Protein AF-A0A9X8VGK2-F1 (afdb_monomer_lite)

InterPro domains:
  IPR026869 Gamma-glutamyl-hercynylcysteine sulfoxide hydrolase EgtC-like [PF13230] (1-62)
  IPR029055 Nucleophile aminohydrolases, N-terminal [G3DSA:3.60.20.10] (1-62)
  IPR029055 Nucleophile aminohydrolases, N-terminal [SSF56235] (2-61)

Radius of gyration: 12.0 Å; chains: 1; bounding box: 25×22×31 Å

Structure (mmCIF, N/CA/C/O backbone):
data_AF-A0A9X8VGK2-F1
#
_entry.id   AF-A0A9X8VGK2-F1
#
loop_
_atom_site.group_PDB
_atom_site.id
_atom_site.type_symbol
_atom_site.label_atom_id
_atom_site.label_alt_id
_atom_site.label_comp_id
_atom_site.label_asym_id
_atom_site.label_entity_id
_atom_site.label_seq_id
_atom_site.pdbx_PDB_ins_code
_atom_site.Cartn_x
_atom_site.Cartn_y
_atom_site.Cartn_z
_atom_site.occupancy
_atom_site.B_iso_or_equiv
_atom_site.auth_seq_id
_atom_site.auth_comp_id
_atom_site.auth_asym_id
_atom_site.auth_atom_id
_atom_site.pdbx_PDB_model_num
ATOM 1 N N . MET A 1 1 ? 14.686 -2.924 -3.738 1.00 77.56 1 MET A N 1
ATOM 2 C CA . MET A 1 1 ? 14.451 -2.000 -2.603 1.00 77.56 1 MET A CA 1
ATOM 3 C C . MET A 1 1 ? 13.081 -1.378 -2.814 1.00 77.56 1 MET A C 1
ATOM 5 O O . MET A 1 1 ? 12.815 -0.987 -3.943 1.00 77.56 1 MET A O 1
ATOM 9 N N . CYS A 1 2 ? 12.203 -1.382 -1.811 1.00 89.50 2 CYS A N 1
ATOM 10 C CA . CYS A 1 2 ? 10.830 -0.877 -1.939 1.00 89.50 2 CYS A CA 1
ATOM 11 C C . CYS A 1 2 ? 10.767 0.634 -1.701 1.00 89.50 2 CYS A C 1
ATOM 13 O O . CYS A 1 2 ? 11.629 1.187 -1.019 1.00 89.50 2 CYS A O 1
ATOM 15 N N . GLU A 1 3 ? 9.717 1.272 -2.206 1.00 91.56 3 GLU A N 1
ATOM 16 C CA . GLU A 1 3 ? 9.347 2.629 -1.818 1.00 91.56 3 GLU A CA 1
ATOM 17 C C . GLU A 1 3 ? 8.224 2.587 -0.773 1.00 91.56 3 GLU A C 1
ATOM 19 O O . GLU A 1 3 ? 7.332 1.743 -0.855 1.00 91.56 3 GLU A O 1
ATOM 24 N N . LEU A 1 4 ? 8.282 3.474 0.225 1.00 93.44 4 LEU A N 1
ATOM 25 C CA . LEU A 1 4 ? 7.381 3.466 1.379 1.00 93.44 4 LEU A CA 1
ATOM 26 C C . LEU A 1 4 ? 6.617 4.791 1.500 1.00 93.44 4 LEU A C 1
ATOM 28 O O . LEU A 1 4 ? 7.161 5.861 1.236 1.00 93.44 4 LEU A O 1
ATOM 32 N N . LEU A 1 5 ? 5.365 4.707 1.954 1.00 92.88 5 LEU A N 1
ATOM 33 C CA . LEU A 1 5 ? 4.508 5.843 2.294 1.00 92.88 5 LEU A CA 1
ATOM 34 C C . LEU A 1 5 ? 3.823 5.568 3.636 1.00 92.88 5 LEU A C 1
ATOM 36 O O . LEU A 1 5 ? 3.269 4.490 3.839 1.00 92.88 5 LEU A O 1
ATOM 40 N N . GLY A 1 6 ? 3.832 6.558 4.527 1.00 93.31 6 GLY A N 1
ATOM 41 C CA . GLY A 1 6 ? 3.100 6.537 5.791 1.00 93.31 6 GLY A CA 1
ATOM 42 C C . GLY A 1 6 ? 2.445 7.890 6.049 1.00 93.31 6 GLY A C 1
ATOM 43 O O . GLY A 1 6 ? 3.008 8.927 5.704 1.00 93.31 6 GLY A O 1
ATOM 44 N N . MET A 1 7 ? 1.252 7.877 6.639 1.00 93.81 7 MET A N 1
ATOM 45 C CA . MET A 1 7 ? 0.494 9.080 6.975 1.00 93.81 7 MET A CA 1
ATOM 46 C C . MET A 1 7 ? -0.050 8.961 8.398 1.00 93.81 7 MET A C 1
ATOM 48 O O . MET A 1 7 ? -0.586 7.921 8.771 1.00 93.81 7 MET A O 1
ATOM 52 N N . SER A 1 8 ? 0.079 10.034 9.175 1.00 92.69 8 SER A N 1
ATOM 53 C CA . SER A 1 8 ? -0.489 10.162 10.517 1.00 92.69 8 SER A CA 1
ATOM 54 C C . SER A 1 8 ? -1.184 11.513 10.616 1.00 92.69 8 SER A C 1
ATOM 56 O O . SER A 1 8 ? -0.580 12.537 10.304 1.00 92.69 8 SER A O 1
ATOM 58 N N . ALA A 1 9 ? -2.445 11.517 11.039 1.00 91.25 9 ALA A N 1
ATOM 59 C CA . ALA A 1 9 ? -3.266 12.715 11.166 1.00 91.25 9 ALA A CA 1
ATOM 60 C C . ALA A 1 9 ? -4.125 12.635 12.435 1.00 91.25 9 ALA A C 1
ATOM 62 O O . ALA A 1 9 ? -4.444 11.547 12.908 1.00 91.25 9 ALA A O 1
ATOM 63 N N . ASN A 1 10 ? -4.492 13.790 12.992 1.00 92.38 10 ASN A N 1
ATOM 64 C CA . ASN A 1 10 ? -5.332 13.896 14.193 1.00 92.38 10 ASN A CA 1
ATOM 65 C C . ASN A 1 10 ? -6.842 13.825 13.896 1.00 92.38 10 ASN A C 1
ATOM 67 O O . ASN A 1 10 ? -7.647 13.784 14.823 1.00 92.38 10 ASN A O 1
ATOM 71 N N . VAL A 1 11 ? -7.219 13.824 12.618 1.00 90.19 11 VAL A N 1
ATOM 72 C CA . VAL A 1 11 ? -8.590 13.675 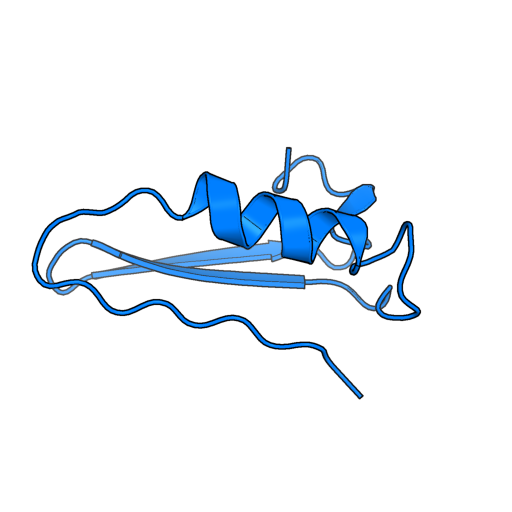12.123 1.00 90.19 11 VAL A CA 1
ATOM 73 C C . VAL A 1 11 ? -8.599 12.683 10.955 1.00 90.19 11 VAL A C 1
ATOM 75 O O . VAL A 1 11 ? -7.549 12.475 10.339 1.00 90.19 11 VAL A O 1
ATOM 78 N N . PRO A 1 12 ? -9.748 12.061 10.631 1.00 88.12 12 PRO A N 1
ATOM 79 C CA . PRO A 1 12 ? -9.876 11.238 9.432 1.00 88.12 12 PRO A CA 1
ATOM 80 C C . PRO A 1 12 ? -9.518 12.046 8.176 1.00 88.12 12 PRO A C 1
ATOM 82 O O . PRO A 1 12 ? -10.210 13.001 7.827 1.00 88.12 12 PRO A O 1
ATOM 85 N N . THR A 1 13 ? -8.426 11.657 7.516 1.00 88.00 13 THR A N 1
ATOM 86 C CA . THR A 1 13 ? -7.858 12.357 6.358 1.00 88.00 13 THR A CA 1
ATOM 87 C C . THR A 1 13 ? -7.758 11.401 5.185 1.00 88.00 13 THR A C 1
ATOM 89 O O . THR A 1 13 ? -7.312 10.263 5.336 1.00 88.00 13 THR A O 1
ATOM 92 N N . ASP A 1 14 ? -8.141 11.883 4.009 1.00 84.88 14 ASP A N 1
ATOM 93 C CA . ASP A 1 14 ? -8.017 11.125 2.774 1.00 84.88 14 ASP A CA 1
ATOM 94 C C . ASP A 1 14 ? -6.543 10.996 2.347 1.00 84.88 14 ASP A C 1
ATOM 96 O O . ASP A 1 14 ? -5.802 11.980 2.282 1.00 84.88 14 ASP A O 1
ATOM 100 N N . ILE A 1 15 ? -6.111 9.772 2.042 1.00 85.50 15 ILE A N 1
ATOM 101 C CA . ILE A 1 15 ? -4.758 9.475 1.564 1.00 85.50 15 ILE A CA 1
ATOM 102 C C . ILE A 1 15 ? -4.622 9.591 0.039 1.00 85.50 15 ILE A C 1
ATOM 104 O O . ILE A 1 15 ? -3.499 9.529 -0.465 1.00 85.50 15 ILE A O 1
ATOM 108 N N . CYS A 1 16 ? -5.717 9.776 -0.709 1.00 81.44 16 CYS A N 1
ATOM 109 C CA . CYS A 1 16 ? -5.738 9.720 -2.174 1.00 81.44 16 CYS A CA 1
ATOM 110 C C . CYS A 1 16 ? -4.672 10.605 -2.834 1.0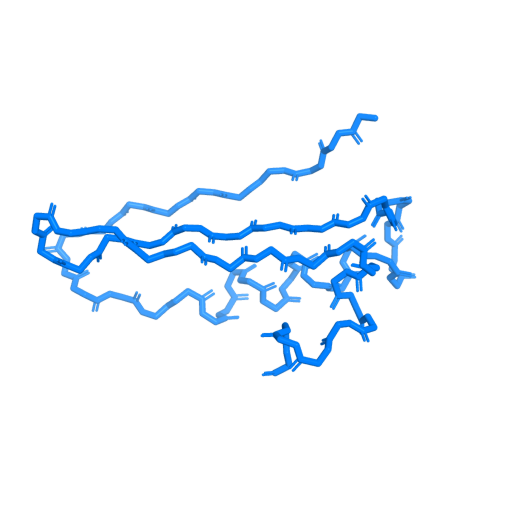0 81.44 16 CYS A C 1
ATOM 112 O O . CYS A 1 16 ? -4.043 10.176 -3.802 1.00 81.44 16 CYS A O 1
ATOM 114 N N . PHE A 1 17 ? -4.395 11.800 -2.296 1.00 73.50 17 PHE A N 1
ATOM 115 C CA . PHE A 1 17 ? -3.356 12.683 -2.840 1.00 73.50 17 PHE A CA 1
ATOM 116 C C . PHE A 1 17 ? -1.954 12.053 -2.757 1.00 73.50 17 PHE A C 1
ATOM 118 O O . PHE A 1 17 ? -1.256 11.920 -3.764 1.00 73.50 17 PHE A O 1
ATOM 125 N N . SER A 1 18 ? -1.559 11.600 -1.566 1.00 79.31 18 SER A N 1
ATOM 126 C CA . SER A 1 18 ? -0.258 10.963 -1.330 1.00 79.31 18 SER A CA 1
ATOM 127 C C . SER A 1 18 ? -0.148 9.607 -2.029 1.00 79.31 18 SER A C 1
ATOM 129 O O . SER A 1 18 ? 0.908 9.251 -2.560 1.00 79.31 18 SER A O 1
ATOM 131 N N . PHE A 1 19 ? -1.253 8.862 -2.069 1.00 86.62 19 PHE A N 1
ATOM 132 C CA . PHE A 1 19 ? -1.317 7.550 -2.693 1.00 86.62 19 PHE A CA 1
ATOM 133 C C . PHE A 1 19 ? -1.216 7.635 -4.220 1.00 86.62 19 PHE A C 1
ATOM 135 O O . PHE A 1 19 ? -0.460 6.870 -4.810 1.00 86.62 19 PHE A O 1
ATOM 142 N N . THR A 1 20 ? -1.840 8.629 -4.863 1.00 87.12 20 THR A N 1
ATOM 143 C CA . THR A 1 20 ? -1.730 8.833 -6.322 1.00 87.12 20 THR A CA 1
ATOM 144 C C . THR A 1 20 ? -0.272 8.987 -6.762 1.00 87.12 20 THR A C 1
ATOM 146 O O . THR A 1 20 ? 0.151 8.406 -7.765 1.00 87.12 20 THR A O 1
ATOM 149 N N . GLY A 1 21 ? 0.530 9.727 -5.990 1.00 88.81 21 GLY A N 1
ATOM 150 C CA . GLY A 1 21 ? 1.961 9.874 -6.253 1.00 88.81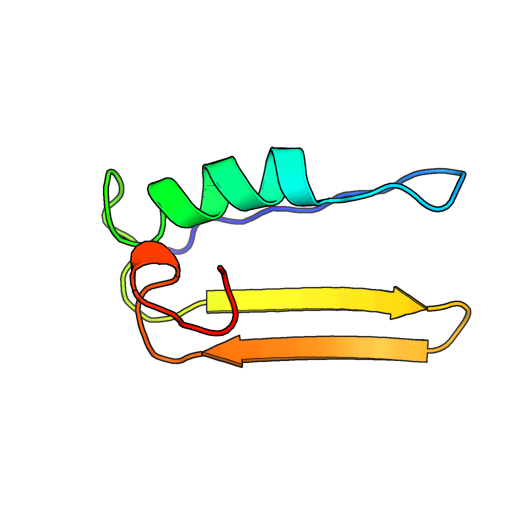 21 GLY A CA 1
ATOM 151 C C . GLY A 1 21 ? 2.722 8.548 -6.149 1.00 88.81 21 GLY A C 1
ATOM 152 O O . GLY A 1 21 ? 3.537 8.244 -7.022 1.00 88.81 21 GLY A O 1
ATOM 153 N N . LEU A 1 22 ? 2.444 7.753 -5.109 1.00 90.25 22 LEU A N 1
ATOM 154 C CA . LEU A 1 22 ? 3.025 6.417 -4.933 1.00 90.25 22 LEU A CA 1
ATOM 155 C C . LEU A 1 22 ? 2.636 5.485 -6.093 1.00 90.25 22 LEU A C 1
ATOM 157 O O . LEU A 1 22 ? 3.487 4.769 -6.612 1.00 90.25 22 LEU A O 1
ATOM 161 N N . VAL A 1 23 ? 1.379 5.531 -6.546 1.00 92.94 23 VAL A N 1
ATOM 162 C CA . VAL A 1 23 ? 0.875 4.714 -7.661 1.00 92.94 23 VAL A CA 1
ATOM 163 C C . VAL A 1 23 ? 1.638 4.991 -8.957 1.00 92.94 23 VAL A C 1
ATOM 165 O O . VAL A 1 23 ? 2.021 4.055 -9.655 1.00 92.94 23 VAL A O 1
ATOM 168 N N . GLN A 1 24 ? 1.941 6.256 -9.276 1.00 92.00 24 GLN A N 1
ATOM 169 C CA . GLN A 1 24 ? 2.749 6.564 -10.465 1.00 92.00 24 GLN A CA 1
ATOM 170 C C . GLN A 1 24 ? 4.171 5.988 -10.358 1.00 92.00 24 GLN A C 1
ATOM 172 O O . GLN A 1 24 ? 4.717 5.481 -11.340 1.00 92.00 24 GLN A O 1
ATOM 177 N N . ARG A 1 25 ? 4.787 6.031 -9.173 1.00 92.81 25 ARG A N 1
ATOM 178 C CA . ARG A 1 25 ? 6.156 5.525 -8.981 1.00 92.81 25 ARG A CA 1
ATOM 179 C C . ARG A 1 25 ? 6.215 4.001 -8.890 1.00 92.81 25 ARG A C 1
ATOM 181 O O . ARG A 1 25 ? 7.196 3.410 -9.335 1.00 92.81 25 ARG A O 1
ATOM 188 N N . GLY A 1 26 ? 5.139 3.358 -8.442 1.00 91.44 26 GLY A N 1
ATOM 189 C CA . GLY A 1 26 ? 4.970 1.906 -8.416 1.00 91.44 26 GLY A CA 1
ATOM 190 C C . GLY A 1 26 ? 4.610 1.296 -9.777 1.00 91.44 26 GLY A C 1
ATOM 191 O O . GLY A 1 26 ? 3.650 0.539 -9.915 1.00 91.44 26 GLY A O 1
ATOM 192 N N . GLY A 1 27 ? 5.380 1.649 -10.809 1.00 89.12 27 GLY A N 1
ATOM 193 C CA . GLY A 1 27 ? 5.382 0.936 -12.083 1.00 89.12 27 GLY A CA 1
ATOM 194 C C . GLY A 1 27 ? 5.264 1.779 -13.347 1.00 89.12 27 GLY A C 1
ATOM 195 O O . GLY A 1 27 ? 5.551 1.251 -14.424 1.00 89.12 27 GLY A O 1
ATOM 196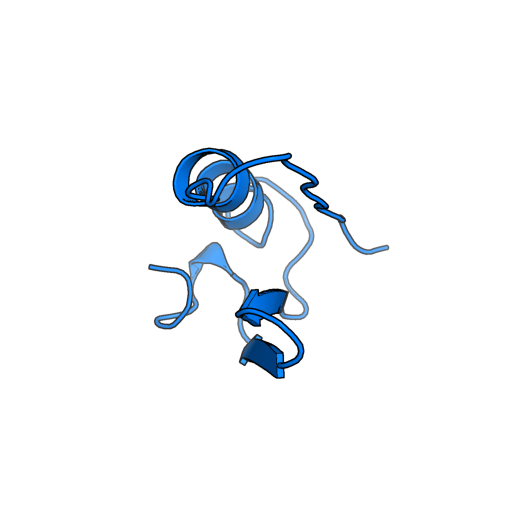 N N . ARG A 1 28 ? 4.933 3.074 -13.247 1.00 91.94 28 ARG A N 1
ATOM 197 C CA . ARG A 1 28 ? 4.999 3.992 -14.396 1.00 91.94 28 ARG A CA 1
ATOM 198 C C . ARG A 1 28 ? 6.347 4.695 -14.485 1.00 91.94 28 ARG A C 1
ATOM 200 O O . ARG A 1 28 ? 7.026 4.569 -15.497 1.00 91.94 28 ARG A O 1
ATOM 207 N N . THR A 1 29 ? 6.717 5.448 -13.450 1.00 93.00 29 THR A N 1
ATOM 208 C CA . THR A 1 29 ? 7.916 6.306 -13.458 1.00 93.00 29 THR A CA 1
ATOM 209 C C . THR A 1 29 ? 9.072 5.749 -12.634 1.00 93.00 29 THR A C 1
ATOM 211 O O . THR A 1 29 ? 10.223 6.057 -12.929 1.00 93.00 29 THR A O 1
ATOM 214 N N . GLY A 1 30 ? 8.783 4.928 -11.622 1.00 89.38 30 GLY A N 1
ATOM 215 C CA . GLY A 1 30 ? 9.784 4.283 -10.776 1.00 89.38 30 GLY A CA 1
ATOM 216 C C . GLY A 1 30 ? 10.011 2.805 -11.123 1.00 89.38 30 GLY A C 1
ATOM 217 O O . GLY A 1 30 ? 9.234 2.196 -11.869 1.00 89.38 30 GLY A O 1
ATOM 218 N N . PRO A 1 31 ? 11.083 2.202 -10.576 1.00 91.81 31 PRO A N 1
ATOM 219 C CA . PRO A 1 31 ? 11.433 0.807 -10.833 1.00 91.81 31 PRO A CA 1
ATOM 220 C C . PRO A 1 31 ? 10.591 -0.198 -10.025 1.00 91.81 31 PRO A C 1
ATOM 222 O O . PRO A 1 31 ? 10.678 -1.395 -10.278 1.00 91.81 31 PRO A O 1
ATOM 225 N N . HIS A 1 32 ? 9.795 0.259 -9.053 1.00 91.75 32 HIS A N 1
ATOM 226 C CA . HIS A 1 32 ? 9.088 -0.595 -8.093 1.00 91.75 32 HIS A CA 1
ATOM 227 C C . HIS A 1 32 ? 7.858 -1.248 -8.736 1.00 91.75 32 HIS A C 1
ATOM 229 O O . HIS A 1 32 ? 6.804 -0.627 -8.850 1.00 91.75 32 HIS A O 1
ATOM 235 N N . LYS A 1 33 ? 8.005 -2.493 -9.195 1.00 92.31 33 LYS A N 1
ATOM 236 C CA . LYS A 1 33 ? 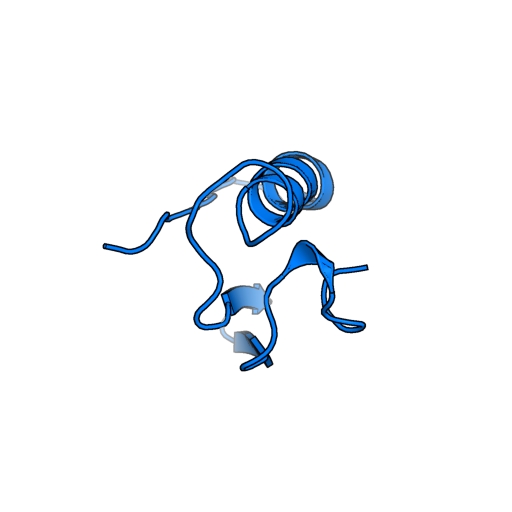6.979 -3.225 -9.965 1.00 92.31 33 LYS A CA 1
ATOM 237 C C . LYS A 1 33 ? 6.596 -4.576 -9.360 1.00 92.31 33 LYS A C 1
ATOM 239 O O . LYS A 1 33 ? 5.759 -5.268 -9.922 1.00 92.31 33 LYS A O 1
ATOM 244 N N . ASP A 1 34 ? 7.163 -4.923 -8.212 1.00 94.69 34 ASP A N 1
ATOM 245 C CA . ASP A 1 34 ? 7.046 -6.249 -7.589 1.00 94.69 34 ASP A CA 1
ATOM 246 C C . ASP A 1 34 ? 5.765 -6.425 -6.745 1.00 94.69 34 ASP A C 1
ATOM 248 O O . ASP A 1 34 ? 5.691 -7.302 -5.885 1.00 94.69 34 ASP A O 1
ATOM 252 N N . GLY A 1 35 ? 4.771 -5.560 -6.955 1.00 93.81 35 GLY A N 1
ATOM 253 C CA . GLY A 1 35 ? 3.544 -5.493 -6.167 1.00 93.81 35 GLY A CA 1
ATOM 254 C C . GLY A 1 35 ? 3.505 -4.324 -5.186 1.00 93.81 35 GLY A C 1
ATOM 255 O O . GLY A 1 35 ? 4.457 -3.551 -5.040 1.00 93.81 35 GLY A O 1
ATOM 256 N N . TRP A 1 36 ? 2.367 -4.176 -4.514 1.00 95.25 36 TRP A N 1
ATOM 257 C CA . TRP A 1 36 ? 2.142 -3.122 -3.531 1.00 95.25 36 TRP A CA 1
ATOM 258 C C . TRP A 1 36 ? 1.170 -3.558 -2.433 1.00 95.25 36 TRP A C 1
ATOM 260 O O . TRP A 1 36 ? 0.469 -4.568 -2.534 1.00 95.25 36 TRP A O 1
ATOM 270 N N . GLY A 1 37 ? 1.114 -2.762 -1.369 1.00 95.00 37 GLY A N 1
ATOM 271 C CA . GLY A 1 37 ? 0.080 -2.892 -0.358 1.00 95.00 37 GLY A CA 1
ATOM 272 C C . GLY A 1 37 ? -0.096 -1.619 0.451 1.00 95.00 37 GLY A C 1
ATOM 273 O O . GLY A 1 37 ? 0.820 -0.805 0.568 1.00 95.00 37 GLY A O 1
ATOM 274 N N . ILE A 1 38 ? -1.288 -1.464 1.011 1.00 94.31 38 ILE A N 1
ATOM 275 C CA . ILE A 1 38 ? -1.656 -0.364 1.897 1.00 94.31 38 ILE A CA 1
ATOM 276 C C . ILE A 1 38 ? -2.473 -0.910 3.061 1.00 94.31 38 ILE A C 1
ATOM 278 O O . ILE A 1 38 ? -3.277 -1.829 2.894 1.00 94.31 38 ILE A O 1
ATOM 282 N N . THR A 1 39 ? -2.276 -0.324 4.235 1.00 94.88 39 THR A N 1
ATOM 283 C CA . THR A 1 39 ? -3.100 -0.581 5.413 1.00 94.88 39 THR A CA 1
ATOM 284 C C . THR A 1 39 ? -3.547 0.746 5.993 1.00 94.88 39 THR A C 1
ATOM 286 O O . THR A 1 39 ? -2.732 1.654 6.149 1.00 94.88 39 THR A O 1
ATOM 289 N N . PHE A 1 40 ? -4.821 0.839 6.348 1.00 92.19 40 PHE A N 1
ATOM 290 C CA . PHE A 1 40 ? -5.380 1.967 7.085 1.00 92.19 40 PHE A CA 1
ATOM 291 C C . PHE A 1 40 ? -6.070 1.480 8.348 1.00 92.19 40 PHE A C 1
ATOM 293 O O . PHE A 1 40 ? -6.547 0.344 8.422 1.00 92.19 40 PHE A O 1
ATOM 300 N N . TYR A 1 41 ? -6.099 2.359 9.342 1.00 92.69 41 TYR A N 1
ATOM 301 C CA . TYR A 1 41 ? -6.802 2.130 10.591 1.00 92.69 41 TYR A CA 1
ATOM 302 C C . TYR A 1 41 ? -8.214 2.708 10.498 1.00 92.69 41 TYR A C 1
ATOM 304 O O . TYR A 1 41 ? -8.395 3.862 10.115 1.00 92.69 41 TYR A O 1
ATOM 312 N N . GLU A 1 42 ? -9.204 1.904 10.867 1.00 89.50 42 GLU A N 1
ATOM 313 C CA . GLU A 1 42 ? -10.596 2.314 11.053 1.00 89.50 42 GLU A CA 1
ATOM 314 C C . GLU A 1 42 ? -10.936 2.096 12.533 1.00 89.50 42 GLU A C 1
ATOM 316 O O . GLU A 1 42 ? -11.247 0.984 12.969 1.00 89.50 42 GLU A O 1
ATOM 321 N N . GLY A 1 43 ? -10.792 3.153 13.339 1.00 89.12 43 GLY A N 1
ATOM 322 C CA . GLY A 1 43 ? -10.846 3.044 14.799 1.00 89.12 43 GLY A CA 1
ATOM 323 C C . GLY A 1 43 ? -9.744 2.116 15.326 1.00 89.12 43 GLY A C 1
ATOM 324 O O . GLY A 1 43 ? -8.569 2.323 15.036 1.00 89.12 43 GLY A O 1
ATOM 325 N N . ASN A 1 44 ? -10.133 1.076 16.070 1.00 93.38 44 ASN A N 1
ATOM 326 C CA . ASN A 1 44 ? -9.210 0.047 16.574 1.00 93.38 44 ASN A CA 1
ATOM 327 C C . ASN A 1 44 ? -8.982 -1.103 15.574 1.00 93.38 44 ASN A C 1
ATOM 329 O O . ASN A 1 44 ? -8.224 -2.028 15.865 1.00 93.38 44 ASN A O 1
ATOM 333 N N . GLY A 1 45 ? -9.670 -1.086 14.429 1.00 94.75 45 GLY A N 1
ATOM 334 C CA . GLY A 1 45 ? -9.498 -2.060 13.358 1.00 94.75 45 GLY A CA 1
ATOM 335 C C . GLY A 1 45 ? -8.464 -1.601 12.336 1.00 94.75 45 GLY A C 1
ATOM 336 O O . GLY A 1 45 ? -8.154 -0.415 12.223 1.00 94.75 45 GLY A O 1
ATOM 337 N N . CYS A 1 46 ? -7.958 -2.544 11.546 1.00 95.06 46 CYS A N 1
ATOM 338 C CA . CYS A 1 46 ? -7.174 -2.240 10.359 1.00 95.06 46 CYS A CA 1
ATOM 339 C C . CYS A 1 46 ? -7.767 -2.938 9.137 1.00 95.06 46 CYS A C 1
ATOM 341 O O . CYS A 1 46 ? -8.306 -4.043 9.223 1.00 95.06 46 CYS A O 1
ATOM 343 N N . ARG A 1 47 ? -7.662 -2.279 7.985 1.00 94.62 47 ARG A N 1
ATOM 344 C CA . ARG A 1 47 ? -8.012 -2.851 6.689 1.00 94.62 47 ARG A CA 1
ATOM 345 C C . ARG A 1 47 ? -6.791 -2.792 5.791 1.00 94.62 47 ARG A C 1
ATOM 347 O O . ARG A 1 47 ? -6.155 -1.747 5.682 1.00 94.62 47 ARG A O 1
ATOM 354 N N . THR A 1 48 ? -6.474 -3.916 5.158 1.00 95.56 48 THR A N 1
ATOM 355 C CA . THR A 1 48 ? -5.286 -4.068 4.316 1.00 95.56 48 THR A CA 1
ATOM 356 C C . THR A 1 48 ? -5.680 -4.495 2.913 1.00 95.56 48 THR A C 1
ATOM 358 O O . THR A 1 48 ? -6.441 -5.444 2.742 1.00 95.56 48 THR A O 1
ATOM 361 N N . PHE A 1 49 ? -5.094 -3.836 1.918 1.00 94.38 49 PHE A N 1
ATOM 362 C CA . PHE A 1 49 ? -5.179 -4.204 0.509 1.00 94.38 49 PHE A CA 1
ATOM 363 C C . PHE A 1 49 ? -3.782 -4.524 -0.008 1.00 94.38 49 PHE A C 1
ATOM 365 O O . PHE A 1 49 ? -2.812 -3.859 0.361 1.00 94.38 49 PHE A O 1
ATOM 372 N N . LYS A 1 50 ? -3.673 -5.564 -0.835 1.00 95.50 50 LYS A N 1
ATOM 373 C CA . LYS A 1 50 ? -2.421 -5.999 -1.463 1.00 95.50 50 LYS A CA 1
ATOM 374 C C . LYS A 1 50 ? -2.711 -6.464 -2.880 1.00 95.50 50 LYS A C 1
ATOM 376 O O . LYS A 1 50 ? -3.731 -7.113 -3.103 1.00 95.50 50 LYS A O 1
ATOM 381 N N . ASP A 1 51 ? -1.792 -6.189 -3.791 1.00 95.56 51 ASP A N 1
ATOM 382 C CA . ASP A 1 51 ? -1.832 -6.697 -5.159 1.00 95.56 51 ASP A CA 1
ATOM 383 C C . ASP A 1 51 ? -0.404 -7.064 -5.596 1.00 95.56 51 ASP A C 1
ATOM 385 O O . ASP A 1 51 ? 0.509 -6.253 -5.403 1.00 95.56 51 ASP A O 1
ATOM 389 N N . PRO A 1 52 ? -0.170 -8.268 -6.151 1.00 95.19 52 PRO A N 1
ATOM 390 C CA . PRO A 1 52 ? 1.123 -8.618 -6.735 1.00 95.19 52 PRO A CA 1
ATOM 391 C C . PRO A 1 52 ? 1.445 -7.836 -8.019 1.00 95.19 52 PRO A C 1
ATOM 393 O O . PRO A 1 52 ? 2.605 -7.795 -8.418 1.00 95.19 52 PRO A O 1
ATOM 396 N N . GLN A 1 53 ? 0.456 -7.229 -8.684 1.00 95.19 53 GLN A N 1
ATOM 397 C CA . GLN A 1 53 ? 0.694 -6.382 -9.852 1.00 95.19 53 GLN A CA 1
ATOM 398 C C . GLN A 1 53 ? 1.298 -5.027 -9.451 1.00 95.19 53 GLN A C 1
ATOM 400 O O . GLN A 1 53 ? 1.021 -4.534 -8.355 1.00 95.19 53 GLN A O 1
ATOM 405 N N . PRO A 1 54 ? 2.070 -4.365 -10.338 1.00 94.62 54 PRO A N 1
ATOM 406 C CA . PRO A 1 54 ? 2.511 -2.990 -10.115 1.00 94.62 54 PRO 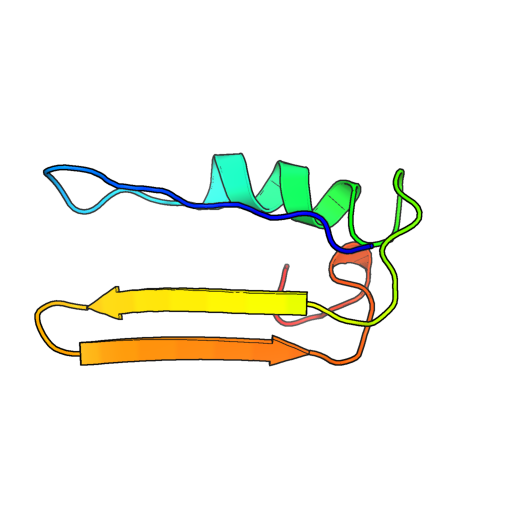A CA 1
ATOM 407 C C . PRO A 1 54 ? 1.320 -2.094 -9.760 1.00 94.62 54 PRO A C 1
ATOM 409 O O . PRO A 1 54 ? 0.267 -2.204 -10.393 1.00 94.62 54 PRO A O 1
ATOM 412 N N . SER A 1 55 ? 1.475 -1.185 -8.794 1.00 93.94 55 SER A N 1
ATOM 413 C CA . SER A 1 55 ? 0.367 -0.329 -8.349 1.00 93.94 55 SER A CA 1
ATOM 414 C C . SER A 1 55 ? -0.225 0.494 -9.490 1.00 93.94 55 SER A C 1
ATOM 416 O O . SER A 1 55 ? -1.437 0.654 -9.546 1.00 93.94 55 SER A O 1
ATOM 418 N N . PHE A 1 56 ? 0.581 0.909 -10.471 1.00 94.69 56 PHE A N 1
ATOM 419 C CA . PHE A 1 56 ? 0.083 1.603 -11.663 1.00 94.69 56 PHE A CA 1
ATOM 420 C C . PHE A 1 56 ? -0.906 0.781 -12.518 1.00 94.69 56 PHE A C 1
ATOM 422 O O . PHE A 1 56 ? -1.777 1.354 -13.169 1.00 94.69 56 PHE A O 1
ATOM 429 N N . ASN A 1 57 ? -0.784 -0.551 -12.515 1.00 94.38 57 ASN A N 1
ATOM 430 C CA . ASN A 1 57 ? -1.632 -1.464 -13.291 1.00 94.38 57 ASN A CA 1
ATOM 431 C C . ASN A 1 57 ? -2.712 -2.149 -12.437 1.00 94.38 57 ASN A C 1
ATOM 433 O O . ASN A 1 57 ? -3.535 -2.893 -12.971 1.00 94.38 57 ASN A O 1
ATOM 437 N N . SER A 1 58 ? -2.694 -1.942 -11.122 1.00 93.88 58 SER A N 1
ATOM 438 C CA . SER A 1 58 ? -3.595 -2.610 -10.193 1.00 93.88 58 SER A CA 1
ATOM 439 C C . SER A 1 58 ? -4.997 -1.993 -10.249 1.00 93.88 58 SER A C 1
ATOM 441 O O . SER A 1 58 ? -5.138 -0.785 -10.052 1.00 93.88 58 SER A O 1
ATOM 443 N N . PRO A 1 59 ? -6.064 -2.790 -10.443 1.00 90.88 59 PRO A N 1
ATOM 444 C CA . PRO A 1 59 ? -7.435 -2.283 -10.386 1.00 90.88 59 PRO A CA 1
ATOM 445 C C . PRO A 1 59 ? -7.839 -1.835 -8.974 1.00 90.88 59 PRO A C 1
ATOM 447 O O . PRO A 1 59 ? -8.789 -1.075 -8.834 1.00 90.88 59 PRO A O 1
ATOM 450 N N . ILE A 1 60 ? -7.126 -2.296 -7.940 1.00 90.75 60 ILE A N 1
ATOM 451 C CA . ILE A 1 60 ? -7.361 -1.931 -6.537 1.00 90.75 60 ILE A CA 1
ATOM 452 C C . ILE A 1 60 ? -6.781 -0.537 -6.231 1.00 90.75 60 ILE A C 1
ATOM 454 O O . ILE A 1 60 ? -7.252 0.141 -5.325 1.00 90.75 60 ILE A O 1
ATOM 458 N N . ALA A 1 61 ? -5.765 -0.100 -6.981 1.00 88.88 61 ALA A N 1
ATOM 459 C CA . ALA A 1 61 ? -5.073 1.172 -6.773 1.00 88.88 61 ALA A CA 1
ATOM 460 C C . ALA A 1 61 ? -5.662 2.351 -7.576 1.00 88.88 61 ALA A C 1
ATOM 462 O O . ALA A 1 61 ? -5.029 3.408 -7.637 1.00 88.88 61 ALA A O 1
ATOM 463 N N . ARG A 1 62 ? -6.804 2.150 -8.246 1.00 76.50 62 ARG A N 1
ATOM 464 C CA . ARG A 1 62 ? -7.400 3.099 -9.194 1.00 76.50 62 ARG A CA 1
ATOM 465 C C . ARG A 1 62 ? -8.410 4.040 -8.553 1.00 76.50 62 ARG A C 1
ATOM 467 O O . ARG A 1 62 ? -9.164 3.576 -7.675 1.00 76.50 62 ARG A O 1
#

Sequence (62 aa):
MCELLGMSANVPTDICFSFTGLVQRGGRTGPHKDGWGITFYEGNGCRTFKDPQPSFNSPIAR

Organism: Serratia marcescens (NCBI:txid615)

Foldseek 3Di:
DDDDDDDDDPDDDDCLVVLVVVLCQQPPVHPNFQWDKDWDDDDPDIDMDIDRGRSVPDPVND

pLDDT: mean 90.96, std 4.77, range [73.5, 95.56]

Secondary structure (DSSP, 8-state):
---------SS----HHHHHHHHHHTTTSSS--S-EEEEEEETTEEEEEEESS-GGG-GGG-